Protein AF-A0A842Q6Z7-F1 (afdb_monomer_lite)

Secondary structure (DSSP, 8-state):
-----EEEEETTT--EESSHHHHHHHHHHH----EEEEE---S---------

Radius of gyration: 15.92 Å; chains: 1; bounding box: 26×34×42 Å

pLDDT: mean 80.57, std 16.86, range [43.19, 96.0]

Sequence (52 aa):
MKDKESMWVCKHCQLVFAFDSHIRAHKMLTGHTRIIKYELPSTNTVRESEHI

Foldseek 3Di:
DPQQQKWKAQPVVRDIDRDPVVVVVVCVVPVGPRMDIDGPDDPDPPDDDDDD

Structure (mmCIF, N/CA/C/O backbone):
data_AF-A0A842Q6Z7-F1
#
_entry.id   AF-A0A842Q6Z7-F1
#
loop_
_atom_site.group_PDB
_atom_site.id
_atom_site.type_symbol
_atom_site.label_atom_id
_atom_site.label_alt_id
_atom_site.label_comp_id
_atom_site.label_asym_id
_atom_site.label_entity_id
_atom_site.label_seq_id
_atom_site.pdbx_PDB_ins_code
_atom_site.Cartn_x
_atom_site.Cartn_y
_atom_site.Cartn_z
_atom_site.occupancy
_atom_site.B_iso_or_equiv
_atom_site.auth_seq_id
_atom_site.auth_comp_id
_atom_site.auth_asym_id
_atom_site.auth_atom_id
_atom_site.pdbx_PDB_model_num
ATOM 1 N N . MET A 1 1 ? 8.074 -23.216 2.611 1.00 43.19 1 MET A N 1
ATOM 2 C CA . MET A 1 1 ? 8.638 -21.974 3.182 1.00 43.19 1 MET A CA 1
ATOM 3 C C . MET A 1 1 ? 7.452 -21.201 3.729 1.00 43.19 1 MET A C 1
ATOM 5 O O . MET A 1 1 ? 6.409 -21.247 3.102 1.00 43.19 1 MET A O 1
ATOM 9 N N . LYS A 1 2 ? 7.512 -20.696 4.964 1.00 49.53 2 LYS A N 1
ATOM 10 C CA . LYS A 1 2 ? 6.353 -20.062 5.610 1.00 49.53 2 LYS A CA 1
ATOM 11 C C . LYS A 1 2 ? 6.406 -18.582 5.244 1.00 49.53 2 LYS A C 1
ATOM 13 O O . LYS A 1 2 ? 7.082 -17.809 5.919 1.00 49.53 2 LYS A O 1
ATOM 18 N N . ASP A 1 3 ? 5.800 -18.222 4.121 1.00 55.31 3 ASP A N 1
ATOM 19 C CA . ASP A 1 3 ? 5.628 -16.830 3.727 1.00 55.31 3 ASP A CA 1
ATOM 20 C C . ASP A 1 3 ? 4.784 -16.163 4.816 1.00 55.31 3 ASP A C 1
ATOM 22 O O . ASP A 1 3 ? 3.596 -16.434 4.962 1.00 55.31 3 ASP A O 1
ATOM 26 N N . LYS A 1 4 ? 5.418 -15.359 5.676 1.00 57.38 4 LYS A N 1
ATOM 27 C CA . LYS A 1 4 ? 4.682 -14.474 6.579 1.00 57.38 4 LYS A CA 1
ATOM 28 C C . LYS A 1 4 ? 3.837 -13.568 5.694 1.00 57.38 4 LYS A C 1
ATOM 30 O O . LYS A 1 4 ? 4.394 -12.681 5.049 1.00 57.38 4 LYS A O 1
ATOM 35 N N . GLU A 1 5 ? 2.527 -13.789 5.674 1.00 69.44 5 GLU A N 1
ATOM 36 C CA . GLU A 1 5 ? 1.578 -12.976 4.919 1.00 69.44 5 GLU A CA 1
ATOM 37 C C . GLU A 1 5 ? 1.590 -11.549 5.482 1.00 69.44 5 GLU A C 1
ATOM 39 O O . GLU A 1 5 ? 0.924 -11.208 6.460 1.00 69.44 5 GLU A O 1
ATOM 44 N N . SER A 1 6 ? 2.454 -10.718 4.903 1.00 84.31 6 SER A N 1
ATOM 45 C CA . SER A 1 6 ? 2.589 -9.308 5.236 1.00 84.31 6 SER A CA 1
ATOM 46 C C . SER A 1 6 ? 1.949 -8.496 4.127 1.00 84.31 6 SER A C 1
ATOM 48 O O . SER A 1 6 ? 2.374 -8.570 2.978 1.00 84.31 6 SER A O 1
ATOM 50 N N . MET A 1 7 ? 0.949 -7.695 4.466 1.00 90.06 7 MET A N 1
ATOM 51 C CA . MET A 1 7 ? 0.263 -6.823 3.521 1.00 90.06 7 MET A CA 1
ATOM 52 C C . MET A 1 7 ? 0.784 -5.396 3.666 1.00 90.06 7 MET A C 1
ATOM 54 O O . MET A 1 7 ? 0.935 -4.883 4.770 1.00 90.06 7 MET A O 1
ATOM 58 N N . TRP A 1 8 ? 1.030 -4.720 2.556 1.00 92.56 8 TRP A N 1
ATOM 59 C CA . TRP A 1 8 ? 1.518 -3.347 2.508 1.00 92.56 8 TRP A CA 1
ATOM 60 C C . TRP A 1 8 ? 0.438 -2.456 1.915 1.00 92.56 8 TRP A C 1
ATOM 62 O O . TRP A 1 8 ? -0.037 -2.712 0.817 1.00 92.56 8 TRP A O 1
ATOM 72 N N . VAL A 1 9 ? 0.039 -1.403 2.616 1.00 93.81 9 VAL A N 1
ATOM 73 C CA . VAL A 1 9 ? -1.085 -0.550 2.221 1.00 93.81 9 VAL A CA 1
ATOM 74 C C . VAL A 1 9 ? -0.622 0.881 2.039 1.00 93.81 9 VAL A C 1
ATOM 76 O O . VAL A 1 9 ? -0.129 1.506 2.978 1.00 93.81 9 VAL A O 1
ATOM 79 N N . CYS A 1 10 ? -0.821 1.437 0.848 1.00 96.00 10 CYS A N 1
ATOM 80 C CA . CYS A 1 10 ? -0.598 2.856 0.594 1.00 96.00 10 CYS A CA 1
ATOM 81 C C . CYS A 1 10 ? -1.819 3.665 1.048 1.00 96.00 10 CYS A C 1
ATOM 83 O O . CYS A 1 10 ? -2.910 3.460 0.530 1.00 96.00 10 CYS A O 1
ATOM 85 N N . LYS A 1 11 ? -1.665 4.632 1.959 1.00 94.69 11 LYS A N 1
ATOM 86 C CA . LYS A 1 11 ? -2.796 5.449 2.447 1.00 94.69 11 LYS A CA 1
ATOM 87 C C . LYS A 1 11 ? -3.241 6.563 1.499 1.00 94.69 11 LYS A C 1
ATOM 89 O O . LYS A 1 11 ? -4.329 7.086 1.689 1.00 94.69 11 LYS A O 1
ATOM 94 N N . HIS A 1 12 ? -2.443 6.901 0.486 1.00 93.38 12 HIS A N 1
ATOM 95 C CA . HIS A 1 12 ? -2.842 7.875 -0.537 1.00 93.38 12 HIS A CA 1
ATOM 96 C C . HIS A 1 12 ? -3.836 7.268 -1.535 1.00 93.38 12 HIS A C 1
ATOM 98 O O . HIS A 1 12 ? -4.870 7.864 -1.808 1.00 93.38 12 HIS A O 1
ATOM 104 N N . CYS A 1 13 ? -3.545 6.064 -2.038 1.00 94.25 13 CYS A N 1
ATOM 105 C CA . CYS A 1 13 ? -4.390 5.375 -3.025 1.00 94.25 13 CYS A CA 1
ATOM 106 C C . CYS A 1 13 ? -5.298 4.303 -2.419 1.00 94.25 13 CYS A C 1
ATOM 108 O O . CYS A 1 13 ? -6.122 3.744 -3.128 1.00 94.25 13 CYS A O 1
ATOM 110 N N . GLN A 1 14 ? -5.093 3.960 -1.145 1.00 92.44 14 GLN A N 1
ATOM 111 C CA . GLN A 1 14 ? -5.747 2.834 -0.466 1.00 92.44 14 GLN A CA 1
ATOM 112 C C . GLN A 1 14 ? -5.493 1.472 -1.145 1.00 92.44 14 GLN A C 1
ATOM 114 O O . GLN A 1 14 ? -6.243 0.523 -0.944 1.00 92.44 14 GLN A O 1
ATOM 119 N N . LEU A 1 15 ? -4.402 1.359 -1.914 1.00 92.69 15 LEU A N 1
ATOM 120 C CA . LEU A 1 15 ? -3.979 0.119 -2.569 1.00 92.69 15 LEU A CA 1
ATOM 121 C C . LEU A 1 15 ? -3.251 -0.805 -1.594 1.00 92.69 15 LEU A C 1
ATOM 123 O O . LEU A 1 15 ? -2.427 -0.343 -0.799 1.00 92.69 15 LEU A O 1
ATOM 127 N N . VAL A 1 16 ? -3.530 -2.103 -1.713 1.00 92.69 16 VAL A N 1
ATOM 128 C CA . VAL A 1 16 ? -2.934 -3.184 -0.922 1.00 92.69 16 VAL A CA 1
ATOM 129 C C . VAL A 1 16 ? -1.981 -3.991 -1.801 1.00 92.69 16 VAL A C 1
ATOM 131 O O . VAL A 1 16 ? -2.313 -4.352 -2.926 1.00 92.69 16 VAL A O 1
ATOM 134 N N . PHE A 1 17 ? -0.802 -4.296 -1.277 1.00 91.38 17 PHE A N 1
ATOM 135 C CA . PHE A 1 17 ? 0.247 -5.051 -1.947 1.00 91.38 17 PHE A CA 1
ATOM 136 C C . PHE A 1 17 ? 0.675 -6.214 -1.055 1.00 91.38 17 PHE A C 1
ATOM 138 O O . PHE A 1 17 ? 0.926 -6.028 0.131 1.00 91.38 17 PHE A O 1
ATOM 145 N N . ALA A 1 18 ? 0.796 -7.413 -1.618 1.00 88.00 18 ALA A N 1
ATOM 146 C CA . ALA A 1 18 ? 1.230 -8.599 -0.873 1.00 88.00 18 ALA A CA 1
ATOM 147 C C . ALA A 1 18 ? 2.757 -8.669 -0.665 1.00 88.00 18 ALA A C 1
ATOM 149 O O . ALA A 1 18 ? 3.241 -9.427 0.167 1.00 88.00 18 ALA A O 1
ATOM 150 N N . PHE A 1 19 ? 3.526 -7.876 -1.417 1.00 87.56 19 PHE A N 1
ATOM 151 C CA . PHE A 1 19 ? 4.986 -7.956 -1.446 1.00 87.56 19 PHE A CA 1
ATOM 152 C C . PHE A 1 19 ? 5.628 -6.589 -1.229 1.00 87.56 19 PHE A C 1
ATOM 154 O O . PHE A 1 19 ? 5.115 -5.564 -1.690 1.00 87.56 19 PHE A O 1
ATOM 161 N N . ASP A 1 20 ? 6.786 -6.584 -0.564 1.00 89.81 20 ASP A N 1
ATOM 162 C CA . ASP A 1 20 ? 7.527 -5.351 -0.293 1.00 89.81 20 ASP A CA 1
ATOM 163 C C . ASP A 1 20 ? 8.095 -4.738 -1.589 1.00 89.81 20 ASP A C 1
ATOM 165 O O . ASP A 1 20 ? 8.097 -3.519 -1.760 1.00 89.81 20 ASP A O 1
ATOM 169 N N . SER A 1 21 ? 8.502 -5.583 -2.540 1.00 92.31 21 SER A N 1
ATOM 170 C CA . SER A 1 21 ? 8.985 -5.174 -3.862 1.00 92.31 21 SER A CA 1
ATOM 171 C C . SER A 1 21 ? 7.955 -4.325 -4.612 1.00 92.31 21 SER A C 1
ATOM 173 O O . SER A 1 21 ? 8.297 -3.276 -5.162 1.00 92.31 21 SER A O 1
ATOM 175 N N . HIS A 1 22 ? 6.681 -4.721 -4.575 1.00 92.69 22 HIS A N 1
ATOM 176 C CA . HIS A 1 22 ? 5.610 -4.005 -5.262 1.00 92.69 22 HIS A CA 1
ATOM 177 C C . HIS A 1 22 ? 5.326 -2.641 -4.628 1.00 92.69 22 HIS A C 1
ATOM 179 O O . HIS A 1 22 ? 5.192 -1.652 -5.347 1.00 92.69 22 HIS A O 1
ATOM 185 N N . ILE A 1 23 ? 5.292 -2.543 -3.294 1.00 93.31 23 ILE A N 1
ATOM 186 C CA . ILE A 1 23 ? 5.052 -1.248 -2.644 1.00 93.31 23 ILE A CA 1
ATOM 187 C C . ILE A 1 23 ? 6.259 -0.304 -2.767 1.00 93.31 23 ILE A C 1
ATOM 189 O O . ILE A 1 23 ? 6.082 0.913 -2.855 1.00 93.31 23 ILE A O 1
ATOM 193 N N . ARG A 1 24 ? 7.489 -0.834 -2.837 1.00 93.62 24 ARG A N 1
ATOM 194 C CA . ARG A 1 24 ? 8.680 -0.030 -3.155 1.00 93.62 24 ARG A CA 1
ATOM 195 C C . ARG A 1 24 ? 8.607 0.538 -4.567 1.00 93.62 24 ARG A C 1
ATOM 197 O O . ARG A 1 24 ? 8.866 1.727 -4.737 1.00 93.62 24 ARG A O 1
ATOM 204 N N . ALA A 1 25 ? 8.222 -0.278 -5.548 1.00 95.44 25 ALA A N 1
ATOM 205 C CA . ALA A 1 25 ? 8.021 0.185 -6.917 1.00 95.44 25 ALA A CA 1
ATOM 206 C C . ALA A 1 25 ? 6.923 1.259 -6.978 1.00 95.44 25 ALA A C 1
ATOM 208 O O . ALA A 1 25 ? 7.140 2.330 -7.537 1.00 95.44 25 ALA A O 1
ATOM 209 N N . HIS A 1 26 ? 5.791 1.031 -6.302 1.00 94.69 26 HIS A N 1
ATOM 210 C CA . HIS A 1 26 ? 4.717 2.020 -6.167 1.00 94.69 26 HIS A CA 1
ATOM 211 C C . HIS A 1 26 ? 5.223 3.344 -5.583 1.00 94.69 26 HIS A C 1
ATOM 213 O O . HIS A 1 26 ? 4.991 4.397 -6.167 1.00 94.69 26 HIS A O 1
ATOM 219 N N .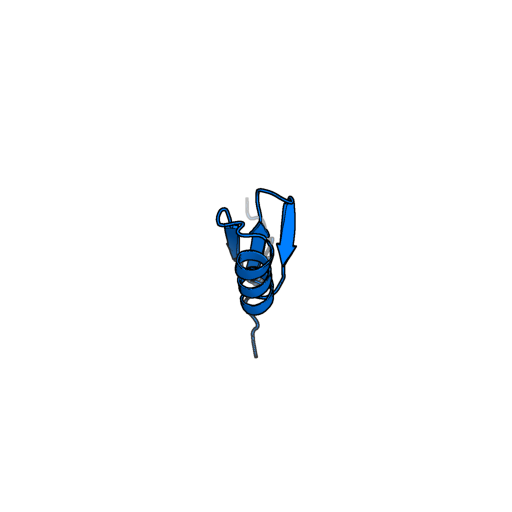 LYS A 1 27 ? 5.990 3.302 -4.484 1.00 94.56 27 LYS A N 1
ATOM 220 C CA . LYS A 1 27 ? 6.593 4.498 -3.877 1.00 94.56 27 LYS A CA 1
ATOM 221 C C . LYS A 1 27 ? 7.473 5.270 -4.863 1.00 94.56 27 LYS A C 1
ATOM 223 O O . LYS A 1 27 ? 7.431 6.496 -4.849 1.00 94.56 27 LYS A O 1
ATOM 228 N N . MET A 1 28 ? 8.270 4.585 -5.685 1.00 95.62 28 MET A N 1
ATOM 229 C CA . MET A 1 28 ? 9.128 5.242 -6.680 1.00 95.62 28 MET A CA 1
ATOM 230 C C . MET A 1 28 ? 8.323 5.858 -7.827 1.00 95.62 28 MET A C 1
ATOM 232 O O . MET A 1 28 ? 8.637 6.962 -8.255 1.00 95.62 28 MET A O 1
ATOM 236 N N . LEU A 1 29 ? 7.2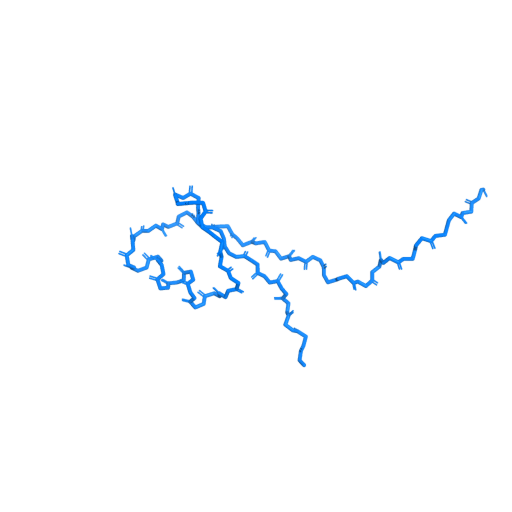84 5.167 -8.302 1.00 95.75 29 LEU A N 1
ATOM 237 C CA . LEU A 1 29 ? 6.475 5.615 -9.438 1.00 95.75 29 LEU A CA 1
ATOM 238 C C . LEU A 1 29 ? 5.526 6.760 -9.075 1.00 95.75 29 LEU A C 1
ATOM 240 O O . LEU A 1 29 ? 5.317 7.658 -9.883 1.00 95.75 29 LEU A O 1
ATOM 244 N N . THR A 1 30 ? 4.943 6.737 -7.875 1.00 94.56 30 THR A N 1
ATOM 245 C CA . THR A 1 30 ? 3.928 7.721 -7.470 1.00 94.56 30 THR A CA 1
ATOM 246 C C . THR A 1 30 ? 4.438 8.755 -6.470 1.00 94.56 30 THR A C 1
ATOM 248 O O . THR A 1 30 ? 3.725 9.705 -6.160 1.00 94.56 30 THR A O 1
ATOM 251 N N . GLY A 1 31 ? 5.618 8.552 -5.878 1.00 94.94 31 GLY A N 1
ATOM 252 C CA . GLY A 1 31 ? 6.115 9.377 -4.774 1.00 94.94 31 GLY A CA 1
ATOM 253 C C . GLY A 1 31 ? 5.347 9.193 -3.458 1.00 94.94 31 GLY A C 1
ATOM 254 O O . GLY A 1 31 ? 5.555 9.950 -2.511 1.00 94.94 31 GLY A O 1
ATOM 255 N N . HIS A 1 32 ? 4.455 8.199 -3.352 1.00 95.19 32 HIS A N 1
ATOM 256 C CA . HIS A 1 32 ? 3.663 7.994 -2.139 1.00 95.19 32 HIS A CA 1
ATOM 257 C C . HIS A 1 32 ? 4.504 7.378 -1.022 1.00 95.19 32 HIS A C 1
ATOM 259 O O . HIS A 1 32 ? 4.916 6.221 -1.084 1.00 95.19 32 HIS A O 1
ATOM 265 N N . THR A 1 33 ? 4.710 8.141 0.046 1.00 91.06 33 THR A N 1
ATOM 266 C CA . THR A 1 33 ? 5.546 7.734 1.183 1.00 91.06 33 THR A CA 1
ATOM 267 C C . THR A 1 33 ? 4.748 7.132 2.338 1.00 91.06 33 THR A C 1
ATOM 269 O O . THR A 1 33 ? 5.306 6.384 3.139 1.00 91.06 33 THR A O 1
ATOM 272 N N . ARG A 1 34 ? 3.439 7.412 2.424 1.00 93.38 34 ARG A N 1
ATOM 273 C CA . ARG A 1 34 ? 2.578 6.956 3.523 1.00 93.38 34 ARG A CA 1
ATOM 274 C C . ARG A 1 34 ? 2.094 5.521 3.301 1.00 93.38 34 ARG A C 1
ATOM 276 O O . ARG A 1 34 ? 1.044 5.286 2.696 1.00 93.38 34 ARG A O 1
ATOM 283 N N . ILE A 1 35 ? 2.883 4.573 3.797 1.00 93.06 35 ILE A N 1
ATOM 284 C CA . ILE A 1 35 ? 2.684 3.126 3.657 1.00 93.06 35 ILE A CA 1
ATOM 285 C C . ILE A 1 35 ? 2.548 2.492 5.044 1.00 93.06 35 ILE A C 1
ATOM 287 O O . ILE A 1 35 ? 3.319 2.813 5.943 1.00 93.06 35 ILE A O 1
ATOM 291 N N . ILE A 1 36 ? 1.592 1.580 5.210 1.00 92.44 36 ILE A N 1
ATOM 292 C CA . ILE A 1 36 ? 1.409 0.774 6.423 1.00 92.44 36 ILE A CA 1
ATOM 293 C C . ILE A 1 36 ? 1.694 -0.688 6.100 1.00 92.44 36 ILE A C 1
ATOM 295 O O . ILE A 1 36 ? 1.183 -1.199 5.110 1.00 92.44 36 ILE A O 1
ATOM 299 N N . LYS A 1 37 ? 2.480 -1.364 6.939 1.00 90.94 37 LYS A N 1
ATOM 300 C CA . LYS A 1 37 ? 2.669 -2.816 6.881 1.00 90.94 37 LYS A CA 1
ATOM 301 C C . LYS A 1 37 ? 1.749 -3.475 7.909 1.00 90.94 37 LYS A C 1
ATOM 303 O O . LYS A 1 37 ? 1.808 -3.129 9.084 1.00 90.94 37 LYS A O 1
ATOM 308 N N . TYR A 1 38 ? 0.927 -4.415 7.470 1.00 87.75 38 TYR A N 1
ATOM 309 C CA . TYR A 1 38 ? 0.162 -5.323 8.312 1.00 87.75 38 TYR A CA 1
ATOM 310 C C . TYR A 1 38 ? 0.857 -6.675 8.294 1.00 87.75 38 TYR A C 1
ATOM 312 O O . TYR A 1 38 ? 1.099 -7.233 7.228 1.00 87.75 38 TYR A O 1
ATOM 320 N N . GLU A 1 39 ? 1.190 -7.198 9.463 1.00 84.00 39 GLU A N 1
ATOM 321 C CA . GLU A 1 39 ? 1.680 -8.564 9.605 1.00 84.00 39 GLU A CA 1
ATOM 322 C C . GLU A 1 39 ? 0.494 -9.392 10.075 1.00 84.00 39 GLU A C 1
ATOM 324 O O . GLU A 1 39 ? -0.012 -9.168 11.176 1.00 84.00 39 GLU A O 1
ATOM 329 N N . LEU A 1 40 ? -0.009 -10.288 9.222 1.00 73.06 40 LEU A N 1
ATOM 330 C CA . LEU A 1 40 ? -1.078 -11.172 9.657 1.00 73.06 40 LEU A CA 1
ATOM 331 C C . LEU A 1 40 ? -0.520 -12.108 10.737 1.00 73.06 40 LEU A C 1
ATOM 333 O O . LEU A 1 40 ? 0.556 -12.691 10.544 1.00 73.06 40 LEU A O 1
ATOM 337 N N . PRO A 1 41 ? -1.214 -12.264 11.877 1.00 66.56 41 PRO A N 1
ATOM 338 C CA . PRO A 1 41 ? -0.861 -13.304 12.822 1.00 66.56 41 PRO A CA 1
ATOM 339 C C . PRO A 1 41 ? -1.002 -14.639 12.091 1.00 66.56 41 PRO A C 1
ATOM 341 O O . PRO A 1 41 ? -2.089 -14.984 11.632 1.00 66.56 41 PRO A O 1
ATOM 344 N N 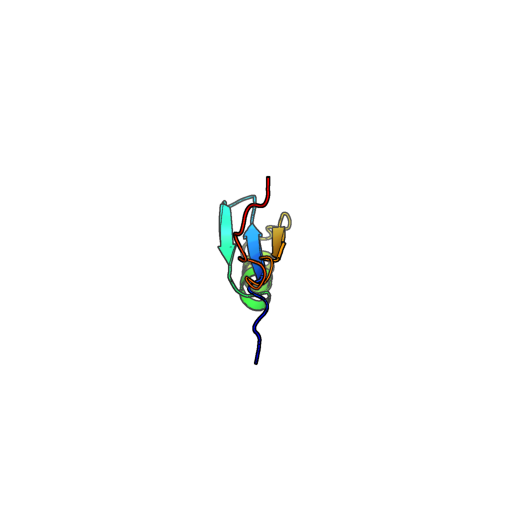. SER A 1 42 ? 0.110 -15.368 11.937 1.00 61.12 42 SER A N 1
ATOM 345 C CA . SER A 1 42 ? 0.094 -16.726 11.396 1.00 61.12 42 SER A CA 1
ATOM 346 C C . SER A 1 42 ? -0.952 -17.525 12.161 1.00 61.12 42 SER A C 1
ATOM 348 O O . SER A 1 42 ? -0.820 -17.730 13.367 1.00 61.12 42 SER A O 1
ATOM 350 N N . THR A 1 43 ? -2.005 -17.937 11.467 1.00 64.25 43 THR A N 1
ATOM 351 C CA . THR A 1 43 ? -3.107 -18.726 12.004 1.00 64.25 43 THR A CA 1
ATOM 352 C C . THR A 1 43 ? -2.569 -20.067 12.496 1.00 64.25 43 THR A C 1
ATOM 354 O O . THR A 1 43 ? -2.459 -21.037 11.755 1.00 64.25 43 THR A O 1
ATOM 357 N N . ASN A 1 44 ? -2.173 -20.125 13.768 1.00 56.31 44 ASN A N 1
ATOM 358 C CA . ASN A 1 44 ? -1.966 -21.386 14.472 1.00 56.31 44 ASN A CA 1
ATOM 359 C C . ASN A 1 44 ? -2.331 -21.318 15.961 1.00 56.31 44 ASN A C 1
ATOM 361 O O . ASN A 1 44 ? -1.732 -21.999 16.787 1.00 56.31 44 ASN A O 1
ATOM 365 N N . THR A 1 45 ? -3.338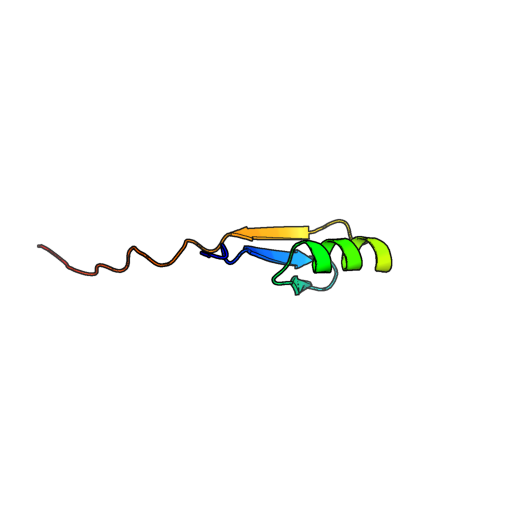 -20.513 16.302 1.00 55.38 45 THR A N 1
ATOM 366 C CA . THR A 1 45 ? -4.079 -20.637 17.564 1.00 55.38 45 THR A CA 1
ATOM 367 C C . THR A 1 45 ? -5.560 -20.370 17.314 1.00 55.38 45 THR A C 1
ATOM 369 O O . THR A 1 45 ? -6.128 -19.408 17.818 1.00 55.38 45 THR A O 1
ATOM 372 N N . VAL A 1 46 ? -6.191 -21.236 16.522 1.00 56.53 46 VAL A N 1
ATOM 373 C CA . VAL A 1 46 ? -7.579 -21.606 16.808 1.00 56.53 46 VAL A CA 1
ATOM 374 C C . VAL A 1 46 ? -7.502 -22.957 17.507 1.00 56.53 46 VAL A C 1
ATOM 376 O O . VAL A 1 46 ? -7.383 -24.002 16.876 1.00 56.53 46 VAL A O 1
ATOM 379 N N . ARG A 1 47 ? -7.493 -22.924 18.837 1.00 54.12 47 ARG A N 1
ATOM 380 C CA . ARG A 1 47 ? -8.134 -23.968 19.631 1.00 54.12 47 ARG A CA 1
ATO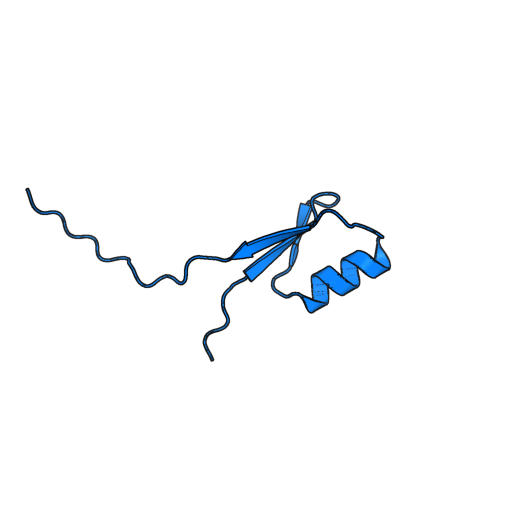M 381 C C . ARG A 1 47 ? -9.169 -23.261 20.480 1.00 54.12 47 ARG A C 1
ATOM 383 O O . ARG A 1 47 ? -8.870 -22.740 21.548 1.00 54.12 47 ARG A O 1
ATOM 390 N N . GLU A 1 48 ? -10.369 -23.210 19.927 1.00 61.94 48 GLU A N 1
ATOM 391 C CA . GLU A 1 48 ? -11.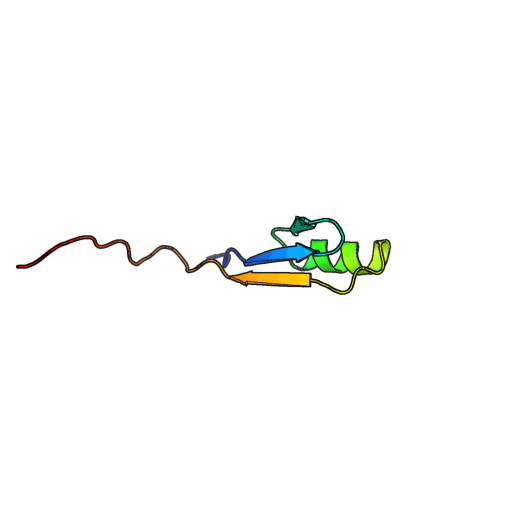596 -23.180 20.705 1.00 61.94 48 GLU A CA 1
ATOM 392 C C . GLU A 1 48 ? -11.569 -24.376 21.663 1.00 61.94 48 GLU A C 1
ATOM 394 O O . GLU A 1 48 ? -11.244 -25.485 21.234 1.00 61.94 48 GLU A O 1
ATOM 399 N N . SER A 1 49 ? -11.829 -24.145 22.949 1.00 58.56 49 SER A N 1
ATOM 400 C CA . SER A 1 49 ? -12.505 -25.062 23.879 1.00 58.56 49 SER A CA 1
ATOM 401 C C . SER A 1 49 ? -12.638 -24.340 25.218 1.00 58.56 49 SER A C 1
ATOM 403 O O . SER A 1 49 ? -11.665 -24.166 25.951 1.00 58.56 49 SER A O 1
ATOM 405 N N . GLU A 1 50 ? -13.858 -23.898 25.483 1.00 61.28 50 GLU A N 1
ATOM 406 C CA . GLU A 1 50 ? -14.426 -23.650 26.803 1.00 61.28 50 GLU A CA 1
ATOM 407 C C . GLU A 1 50 ? -13.944 -24.616 27.908 1.00 61.28 50 GLU A C 1
ATOM 409 O O . GLU A 1 50 ? -13.841 -25.831 27.715 1.00 61.28 50 GLU A O 1
ATOM 414 N N . HIS A 1 51 ? -13.734 -24.088 29.113 1.00 48.44 51 HIS A N 1
ATOM 415 C CA . HIS A 1 51 ? -14.120 -24.818 30.315 1.00 48.44 51 HIS A CA 1
ATOM 416 C C . HIS A 1 51 ? -14.626 -23.834 31.368 1.00 48.44 51 HIS A C 1
ATOM 418 O O . HIS A 1 51 ? -14.046 -22.767 31.568 1.00 48.44 51 HIS A O 1
ATOM 424 N N . ILE A 1 52 ? -15.764 -24.229 31.929 1.00 58.34 52 ILE A N 1
ATOM 425 C CA . ILE A 1 52 ? -16.608 -23.577 32.933 1.00 58.34 52 ILE A CA 1
ATOM 426 C C . ILE A 1 52 ? -15.859 -23.433 34.260 1.00 58.34 52 ILE A C 1
ATOM 428 O O . ILE A 1 52 ? -15.087 -24.363 34.589 1.00 58.34 52 ILE A O 1
#